Protein AF-A0A349HD11-F1 (afdb_monomer_lite)

Sequence (68 aa):
MAAFLIANMAPIMFSALVVFLLIGYPVAFSLAAVGIAFGLLGIELGLLTPNLLQAFPDRVFGIMKNEI

Foldseek 3Di:
DLVVCVVCVVVVLVVQLVVCVVVVHDNVVSCVVSVVVSQVVCVVSVNDPPVVVVCPVVVVVVVVVVPD

Structure (mmCIF, N/CA/C/O backbone):
data_AF-A0A349HD11-F1
#
_entry.id   AF-A0A349HD11-F1
#
loop_
_atom_site.group_PDB
_atom_site.id
_atom_site.type_symbol
_atom_site.label_atom_id
_atom_site.label_alt_id
_atom_site.label_comp_id
_atom_site.label_asym_id
_atom_site.label_entity_id
_atom_site.label_seq_id
_atom_site.pdbx_PDB_ins_code
_atom_site.Cartn_x
_atom_site.Cartn_y
_atom_site.Cartn_z
_atom_site.occupancy
_atom_site.B_iso_or_equiv
_atom_site.auth_seq_id
_atom_site.auth_comp_id
_atom_site.auth_asym_id
_atom_site.auth_atom_id
_atom_site.pdbx_PDB_model_num
ATOM 1 N N . MET A 1 1 ? -18.965 -2.531 -14.315 1.00 63.75 1 MET A N 1
ATOM 2 C CA . MET A 1 1 ? -17.535 -2.159 -14.221 1.00 63.75 1 MET A CA 1
ATOM 3 C C . MET A 1 1 ? -16.977 -2.384 -12.814 1.00 63.75 1 MET A C 1
ATOM 5 O O . MET A 1 1 ? -16.047 -3.164 -12.685 1.00 63.75 1 MET A O 1
ATOM 9 N N . ALA A 1 2 ? -17.573 -1.809 -11.759 1.00 75.06 2 ALA A N 1
ATOM 10 C CA . ALA A 1 2 ? -17.100 -1.978 -10.374 1.00 75.06 2 ALA A CA 1
ATOM 11 C C . ALA A 1 2 ? -16.986 -3.447 -9.908 1.00 75.06 2 ALA A C 1
ATOM 13 O O . ALA A 1 2 ? -15.990 -3.814 -9.299 1.00 75.06 2 ALA A O 1
ATOM 14 N N . ALA A 1 3 ? -17.934 -4.318 -10.276 1.00 82.38 3 ALA A N 1
ATOM 15 C CA . ALA A 1 3 ? -17.896 -5.741 -9.911 1.00 82.38 3 ALA A CA 1
ATOM 16 C C . ALA A 1 3 ? -16.640 -6.485 -10.414 1.00 82.38 3 ALA A C 1
ATOM 18 O O . ALA A 1 3 ? -16.102 -7.331 -9.707 1.00 82.38 3 ALA A O 1
ATOM 19 N N . PHE A 1 4 ? -16.138 -6.147 -11.609 1.00 85.62 4 PHE A N 1
ATOM 20 C CA . PHE A 1 4 ? -14.899 -6.728 -12.137 1.00 85.62 4 PHE A CA 1
ATOM 21 C C . PHE A 1 4 ? -13.678 -6.277 -11.329 1.00 85.62 4 PHE A C 1
ATOM 23 O O . PHE A 1 4 ? -12.792 -7.084 -11.053 1.00 85.62 4 PHE A O 1
ATOM 30 N N . LEU A 1 5 ? -13.655 -5.000 -10.935 1.00 82.44 5 LEU A N 1
ATOM 31 C CA . LEU A 1 5 ? -12.583 -4.408 -10.137 1.00 82.44 5 LEU A CA 1
ATOM 32 C C . LEU A 1 5 ? -12.522 -5.030 -8.739 1.00 82.44 5 LEU A C 1
ATOM 34 O O . LEU A 1 5 ? -11.445 -5.364 -8.262 1.00 82.44 5 LEU A O 1
ATOM 38 N N . ILE A 1 6 ? -13.689 -5.250 -8.131 1.00 87.38 6 ILE A N 1
ATOM 39 C CA . ILE A 1 6 ? -13.829 -5.922 -6.838 1.00 87.38 6 ILE A CA 1
ATOM 40 C C . ILE A 1 6 ? -13.335 -7.373 -6.930 1.00 87.38 6 ILE A C 1
ATOM 42 O O . ILE A 1 6 ? -12.512 -7.797 -6.122 1.00 87.38 6 ILE A O 1
ATOM 46 N N . ALA A 1 7 ? -13.782 -8.121 -7.944 1.00 89.50 7 ALA A N 1
ATOM 47 C CA . ALA A 1 7 ? -13.404 -9.522 -8.128 1.00 89.50 7 ALA A CA 1
ATOM 48 C C . ALA A 1 7 ? -11.902 -9.721 -8.411 1.00 89.50 7 ALA A C 1
ATOM 50 O O . ALA A 1 7 ? -11.344 -10.755 -8.057 1.00 89.50 7 ALA A O 1
ATOM 51 N N . ASN A 1 8 ? -11.242 -8.735 -9.029 1.00 92.81 8 ASN A N 1
ATOM 52 C CA . ASN A 1 8 ? -9.838 -8.814 -9.447 1.00 92.81 8 ASN A CA 1
ATOM 53 C C . ASN A 1 8 ? -8.927 -7.822 -8.708 1.00 92.81 8 ASN A C 1
ATOM 55 O O . ASN A 1 8 ? -7.849 -7.488 -9.197 1.00 92.81 8 ASN A O 1
ATOM 59 N N . MET A 1 9 ? -9.319 -7.354 -7.523 1.00 90.19 9 MET A N 1
ATOM 60 C CA . MET A 1 9 ? -8.562 -6.324 -6.805 1.00 90.19 9 MET A CA 1
ATOM 61 C C . MET A 1 9 ? -7.125 -6.765 -6.486 1.00 90.19 9 MET A C 1
ATOM 63 O O . MET A 1 9 ? -6.182 -6.019 -6.738 1.00 90.19 9 MET A O 1
ATOM 67 N N . ALA A 1 10 ? -6.937 -7.996 -6.001 1.00 91.19 10 ALA A N 1
ATOM 68 C CA . ALA A 1 10 ? -5.619 -8.525 -5.650 1.00 91.19 10 ALA A CA 1
ATOM 69 C C . ALA A 1 10 ? -4.631 -8.581 -6.839 1.00 91.19 10 ALA A C 1
ATOM 71 O 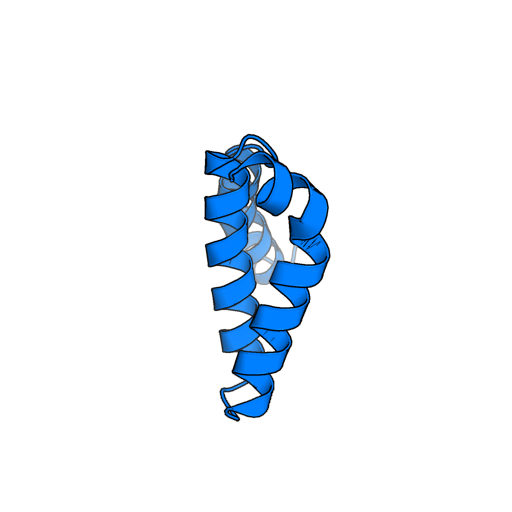O . ALA A 1 10 ? -3.540 -8.012 -6.727 1.00 91.19 10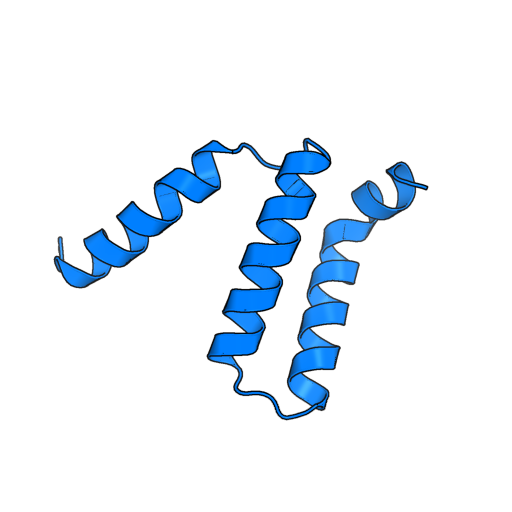 ALA A O 1
ATOM 72 N N . PRO A 1 11 ? -4.966 -9.196 -7.994 1.00 94.44 11 PRO A N 1
ATOM 73 C CA . PRO A 1 11 ? -4.061 -9.189 -9.141 1.00 94.44 11 PRO A CA 1
ATOM 74 C C . PRO A 1 11 ? -3.837 -7.782 -9.706 1.00 94.44 11 PRO A C 1
ATOM 76 O O . PRO A 1 11 ? -2.724 -7.491 -10.138 1.00 94.44 11 PRO A O 1
ATOM 79 N N . ILE A 1 12 ? -4.828 -6.884 -9.660 1.00 94.25 12 ILE A N 1
ATOM 80 C CA . ILE A 1 12 ? -4.655 -5.491 -10.103 1.00 94.25 12 ILE A CA 1
ATOM 81 C C . ILE A 1 12 ? -3.640 -4.755 -9.213 1.00 94.25 12 ILE A C 1
ATOM 83 O O . ILE A 1 12 ? -2.730 -4.114 -9.738 1.00 94.25 12 ILE A O 1
ATOM 87 N N . MET A 1 13 ? -3.742 -4.892 -7.886 1.00 93.81 13 MET A N 1
ATOM 88 C CA . MET A 1 13 ? -2.787 -4.313 -6.929 1.00 93.81 13 MET A CA 1
ATOM 89 C C . MET A 1 13 ? -1.356 -4.789 -7.187 1.00 93.81 13 MET A C 1
ATOM 91 O O . MET A 1 13 ? -0.422 -3.988 -7.233 1.00 93.81 13 MET A O 1
ATOM 95 N N . PHE A 1 14 ? -1.187 -6.097 -7.387 1.00 94.56 14 PHE A N 1
ATOM 96 C CA . PHE A 1 14 ? 0.118 -6.690 -7.655 1.00 94.56 14 PHE A CA 1
ATOM 97 C C . PHE A 1 14 ? 0.693 -6.223 -8.995 1.00 94.56 14 PHE A C 1
ATOM 99 O O . PHE A 1 14 ? 1.852 -5.824 -9.071 1.00 94.56 14 PHE A O 1
ATOM 106 N N . SER A 1 15 ? -0.130 -6.206 -10.044 1.00 95.50 15 SER A N 1
ATOM 107 C CA . SER A 1 15 ? 0.282 -5.754 -11.376 1.00 95.50 15 SER A CA 1
ATOM 108 C C . SER A 1 15 ? 0.731 -4.293 -11.355 1.00 95.50 15 SER A C 1
ATOM 110 O O . SER A 1 15 ? 1.771 -3.958 -11.917 1.00 95.50 15 SER A O 1
ATOM 112 N N . ALA A 1 16 ? -0.017 -3.431 -10.658 1.00 94.12 16 ALA A N 1
ATOM 113 C CA . ALA A 1 16 ? 0.342 -2.029 -10.485 1.00 94.12 16 ALA A CA 1
ATOM 114 C C . ALA A 1 16 ? 1.698 -1.878 -9.780 1.00 94.12 16 ALA A C 1
ATOM 116 O O . ALA A 1 16 ? 2.549 -1.125 -10.253 1.00 94.12 16 ALA A O 1
ATOM 117 N N . LEU A 1 17 ? 1.937 -2.639 -8.705 1.00 94.88 17 LEU A N 1
ATOM 118 C CA . LEU A 1 17 ? 3.231 -2.660 -8.022 1.00 94.88 17 LEU A CA 1
ATOM 119 C C . LEU A 1 17 ? 4.362 -3.056 -8.978 1.00 94.88 17 LEU A C 1
ATOM 121 O O . LEU A 1 17 ? 5.366 -2.354 -9.049 1.00 94.88 17 LEU A O 1
ATOM 125 N N . VAL A 1 18 ? 4.194 -4.142 -9.736 1.00 95.19 18 VAL A N 1
ATOM 126 C CA . VAL A 1 18 ? 5.202 -4.614 -10.697 1.00 95.19 18 VAL A CA 1
ATOM 127 C C . VAL A 1 18 ? 5.549 -3.525 -11.709 1.00 95.19 18 VAL A C 1
ATOM 129 O O . VAL A 1 18 ? 6.728 -3.288 -11.953 1.00 95.19 18 VAL A O 1
ATOM 132 N N . VAL A 1 19 ? 4.560 -2.805 -12.244 1.00 94.94 19 VAL A N 1
ATOM 133 C CA . VAL A 1 19 ? 4.804 -1.693 -13.178 1.00 94.94 19 VAL A CA 1
ATOM 134 C C . VAL A 1 19 ? 5.664 -0.599 -12.534 1.00 94.94 19 VAL A C 1
ATOM 136 O O . VAL A 1 19 ? 6.653 -0.183 -13.135 1.00 94.94 19 VAL A O 1
ATOM 139 N N . PHE A 1 20 ? 5.361 -0.175 -11.302 1.00 93.69 20 PHE A N 1
ATOM 140 C CA . PHE A 1 20 ? 6.178 0.823 -10.593 1.00 93.69 20 PHE A CA 1
ATOM 141 C C . PHE A 1 20 ? 7.613 0.350 -10.337 1.00 93.69 20 PHE A C 1
ATOM 143 O O . PHE A 1 20 ? 8.552 1.142 -10.428 1.00 93.69 20 PHE A O 1
ATOM 150 N N . LEU A 1 21 ? 7.795 -0.938 -10.044 1.00 93.38 21 LEU A N 1
ATOM 151 C CA . LEU A 1 21 ? 9.119 -1.522 -9.841 1.00 93.38 21 LEU A CA 1
ATOM 152 C C . LEU A 1 21 ? 9.919 -1.606 -11.147 1.00 93.38 21 LEU A C 1
ATOM 154 O O . LEU A 1 21 ? 11.113 -1.321 -11.144 1.00 93.38 21 LEU A O 1
ATOM 158 N N . LEU A 1 22 ? 9.272 -1.933 -12.269 1.00 95.31 22 LEU A N 1
ATOM 159 C CA . LEU A 1 22 ? 9.917 -1.997 -13.586 1.00 95.31 22 LEU A CA 1
ATOM 160 C C . LEU A 1 22 ? 10.363 -0.624 -14.103 1.00 95.31 22 LEU A C 1
ATOM 162 O O . LEU A 1 22 ? 11.345 -0.542 -14.835 1.00 95.31 22 LEU A O 1
ATOM 166 N N . ILE A 1 23 ? 9.689 0.454 -13.692 1.00 93.50 23 ILE A N 1
ATOM 167 C CA . ILE A 1 23 ? 10.108 1.837 -13.981 1.00 93.50 23 ILE A CA 1
ATOM 168 C C . ILE A 1 23 ? 11.418 2.195 -13.242 1.00 93.50 23 ILE A C 1
ATOM 170 O O . ILE A 1 23 ? 12.071 3.180 -13.578 1.00 93.50 23 ILE A O 1
ATOM 174 N N . GLY A 1 24 ? 11.843 1.389 -12.261 1.00 89.38 24 GLY A N 1
ATOM 175 C CA . GLY A 1 24 ? 13.057 1.627 -11.477 1.00 89.38 24 GLY A CA 1
ATOM 176 C C . GLY A 1 24 ? 12.856 2.610 -10.321 1.00 89.38 24 GLY A C 1
ATOM 177 O O . GLY A 1 24 ? 13.831 3.130 -9.780 1.00 89.38 24 GLY A O 1
ATOM 178 N N . TYR A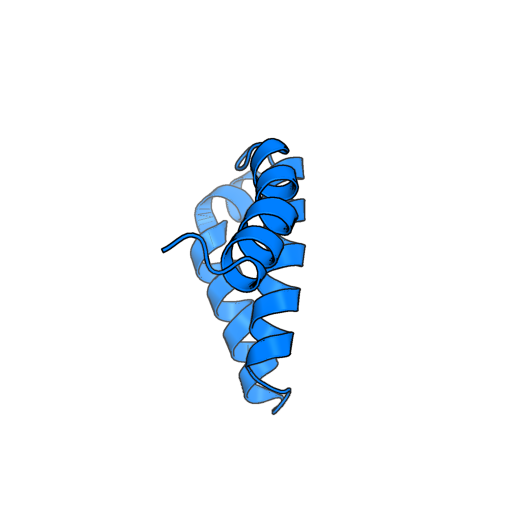 1 25 ? 11.605 2.881 -9.930 1.00 89.25 25 TYR A N 1
ATOM 179 C CA . TYR A 1 25 ? 11.308 3.728 -8.775 1.00 89.25 25 TYR A CA 1
ATOM 180 C C . TYR A 1 25 ? 11.658 2.999 -7.462 1.00 89.25 25 TYR A C 1
ATOM 182 O O . TYR A 1 25 ? 11.462 1.780 -7.378 1.00 89.25 25 TYR A O 1
ATOM 190 N N . PRO A 1 26 ? 12.162 3.692 -6.419 1.00 94.25 26 PRO A N 1
ATOM 191 C CA . PRO A 1 26 ? 12.597 3.025 -5.197 1.00 94.25 26 PRO A CA 1
ATOM 192 C C . PRO A 1 26 ? 11.483 2.193 -4.550 1.00 94.25 26 PRO A C 1
ATOM 194 O O . PRO A 1 26 ? 10.378 2.678 -4.295 1.00 94.25 26 PRO A O 1
ATOM 197 N N . VAL A 1 27 ? 11.815 0.938 -4.236 1.00 93.94 27 VAL A N 1
ATOM 198 C CA . VAL A 1 27 ? 10.868 -0.112 -3.825 1.00 93.94 27 VAL A CA 1
ATOM 199 C C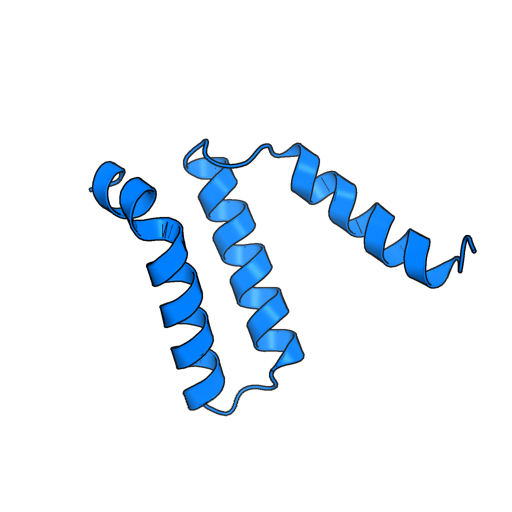 . VAL A 1 27 ? 9.983 0.314 -2.649 1.00 93.94 27 VAL A C 1
ATOM 201 O O . VAL A 1 27 ? 8.774 0.091 -2.680 1.00 93.94 27 VAL A O 1
ATOM 204 N N . ALA A 1 28 ? 10.563 0.965 -1.635 1.00 93.19 28 ALA A N 1
ATOM 205 C CA . ALA A 1 28 ? 9.839 1.401 -0.441 1.00 93.19 28 ALA A CA 1
ATOM 206 C C . ALA A 1 28 ? 8.728 2.416 -0.759 1.00 93.19 28 ALA A C 1
ATOM 208 O O . ALA A 1 28 ? 7.615 2.294 -0.249 1.00 93.19 28 ALA A O 1
ATOM 209 N N . PHE A 1 29 ? 9.000 3.385 -1.638 1.00 92.56 29 PHE A N 1
ATOM 210 C CA . PHE A 1 29 ? 8.006 4.383 -2.025 1.00 92.56 29 PHE A CA 1
ATOM 211 C C . PHE A 1 29 ? 6.941 3.794 -2.954 1.00 92.56 29 PHE A C 1
ATOM 213 O O . PHE A 1 29 ? 5.767 4.117 -2.795 1.00 92.56 29 PHE A O 1
ATOM 220 N N . SER A 1 30 ? 7.316 2.884 -3.860 1.00 94.88 30 SER A N 1
ATOM 221 C CA . SER A 1 30 ? 6.359 2.146 -4.697 1.00 94.88 30 SER A CA 1
ATOM 222 C C . SER A 1 30 ? 5.369 1.343 -3.847 1.00 94.88 30 SER A C 1
ATOM 224 O O . SER A 1 30 ? 4.161 1.420 -4.062 1.00 94.88 30 SER A O 1
ATOM 226 N N . LEU A 1 31 ? 5.867 0.618 -2.840 1.00 94.12 31 LEU A N 1
ATOM 227 C CA . LEU A 1 31 ? 5.040 -0.131 -1.889 1.00 94.12 31 LEU A CA 1
ATOM 228 C C . LEU A 1 31 ? 4.108 0.783 -1.092 1.00 94.12 31 LEU A C 1
ATOM 230 O O . LEU A 1 31 ? 2.921 0.486 -0.979 1.00 94.12 31 LEU A O 1
ATOM 234 N N . ALA A 1 32 ? 4.627 1.896 -0.565 1.00 92.25 32 ALA A N 1
ATOM 235 C CA . ALA A 1 32 ? 3.828 2.847 0.203 1.00 92.25 32 ALA A CA 1
ATOM 236 C C . ALA A 1 32 ? 2.718 3.482 -0.651 1.00 92.25 32 ALA A C 1
ATOM 238 O O . ALA A 1 32 ? 1.560 3.499 -0.239 1.00 92.25 32 ALA A O 1
ATOM 239 N N . ALA A 1 33 ? 3.043 3.951 -1.859 1.00 93.50 33 ALA A N 1
ATOM 240 C CA . ALA A 1 33 ? 2.085 4.592 -2.754 1.00 93.50 33 ALA A CA 1
ATOM 241 C C . ALA A 1 33 ? 0.990 3.622 -3.220 1.00 93.50 33 ALA A C 1
ATOM 243 O O . ALA A 1 33 ? -0.193 3.936 -3.100 1.00 93.50 33 ALA A O 1
ATOM 244 N N . VAL A 1 34 ? 1.363 2.427 -3.697 1.00 94.62 34 VAL A N 1
ATOM 245 C CA . VAL A 1 34 ? 0.397 1.403 -4.127 1.00 94.62 34 VAL A CA 1
ATOM 246 C C . VAL A 1 34 ? -0.445 0.930 -2.939 1.00 94.62 34 VAL A C 1
ATOM 248 O O . VAL A 1 34 ? -1.663 0.832 -3.054 1.00 94.62 34 VAL A O 1
ATOM 251 N N . GLY A 1 35 ? 0.165 0.711 -1.771 1.00 91.94 35 GLY A N 1
ATOM 252 C CA . GLY A 1 35 ? -0.553 0.316 -0.559 1.00 91.94 35 GLY A CA 1
ATOM 253 C C . GLY A 1 35 ? -1.598 1.345 -0.116 1.00 91.94 35 GLY A C 1
ATOM 254 O O . GLY A 1 35 ? -2.737 0.977 0.164 1.00 91.94 35 GLY A O 1
ATOM 255 N N . ILE A 1 36 ? -1.246 2.635 -0.104 1.00 92.38 36 ILE A N 1
ATOM 256 C CA . ILE A 1 36 ? -2.164 3.712 0.293 1.00 92.38 36 ILE A CA 1
ATOM 257 C C . ILE A 1 36 ? -3.245 3.941 -0.772 1.00 92.38 36 ILE A C 1
ATOM 259 O O . ILE A 1 36 ? -4.423 4.022 -0.429 1.00 92.38 36 ILE A O 1
ATOM 263 N N . ALA A 1 37 ? -2.881 3.997 -2.057 1.00 93.81 37 ALA A N 1
ATOM 264 C CA . ALA A 1 37 ? -3.831 4.239 -3.145 1.00 93.81 37 ALA A CA 1
ATOM 265 C C . ALA A 1 37 ? -4.915 3.152 -3.217 1.00 93.81 37 ALA A C 1
ATOM 267 O O . ALA A 1 37 ? -6.106 3.457 -3.284 1.00 93.81 37 ALA A O 1
ATOM 268 N N . PHE A 1 38 ? -4.517 1.879 -3.146 1.00 93.25 38 PHE A N 1
ATOM 269 C CA . PHE A 1 38 ? -5.472 0.773 -3.147 1.00 93.25 38 PHE A CA 1
ATOM 270 C C . PHE A 1 38 ? -6.171 0.576 -1.799 1.00 93.25 38 PHE A C 1
ATOM 272 O O . PHE A 1 38 ? -7.298 0.089 -1.775 1.00 93.25 38 PHE A O 1
ATOM 279 N N . GLY A 1 39 ? -5.563 1.005 -0.688 1.00 91.38 39 GLY A N 1
ATOM 280 C CA . GLY A 1 39 ? -6.240 1.092 0.606 1.00 91.38 39 GLY A CA 1
ATOM 281 C C . GLY A 1 39 ? -7.429 2.056 0.570 1.00 91.38 39 GLY A C 1
ATOM 282 O O . GLY A 1 39 ? -8.517 1.703 1.019 1.00 91.38 39 GLY A O 1
ATOM 283 N N . LEU A 1 40 ? -7.250 3.237 -0.031 1.00 91.81 40 LEU A N 1
ATOM 284 C CA . LEU A 1 40 ? -8.324 4.216 -0.234 1.00 91.81 40 LEU A CA 1
ATOM 285 C C . LEU A 1 40 ? -9.396 3.697 -1.202 1.00 91.81 40 LEU A C 1
ATOM 287 O O . LEU A 1 40 ? -10.579 3.728 -0.870 1.00 91.81 40 LEU A O 1
ATOM 291 N N . LEU A 1 41 ? -8.993 3.136 -2.349 1.00 91.69 41 LEU A N 1
ATOM 292 C CA . LEU A 1 41 ? -9.931 2.524 -3.301 1.00 91.69 41 LEU A CA 1
ATOM 293 C C . LEU A 1 41 ? -10.736 1.380 -2.675 1.00 91.69 41 LEU A C 1
ATOM 295 O O . LEU A 1 41 ? -11.934 1.264 -2.915 1.00 91.69 41 LEU A O 1
ATOM 299 N N . GLY A 1 42 ? -10.103 0.536 -1.859 1.00 90.38 42 GLY A N 1
ATOM 300 C CA . GLY A 1 42 ? -10.788 -0.548 -1.161 1.00 90.38 42 GLY A CA 1
ATOM 301 C C . GLY A 1 42 ? -11.823 -0.040 -0.157 1.00 90.38 42 GLY A C 1
ATOM 302 O O . GLY A 1 42 ? -12.848 -0.692 0.027 1.00 90.38 42 GLY A O 1
ATOM 303 N N . ILE A 1 43 ? -11.605 1.130 0.451 1.00 91.12 43 ILE A N 1
ATOM 304 C CA . ILE A 1 43 ? -12.592 1.773 1.329 1.00 91.12 43 ILE A CA 1
ATOM 305 C C . ILE A 1 43 ? -13.775 2.307 0.517 1.00 91.12 43 ILE A C 1
ATOM 307 O O . ILE A 1 43 ? -14.920 2.045 0.879 1.00 91.12 43 ILE A O 1
ATOM 311 N N . GLU A 1 44 ? -13.524 2.996 -0.600 1.00 88.25 44 GLU A N 1
ATOM 312 C CA . GLU A 1 44 ? -14.597 3.503 -1.471 1.00 88.25 44 GLU A CA 1
ATOM 313 C C . GLU A 1 44 ? -15.446 2.377 -2.077 1.00 88.25 44 GLU A C 1
ATOM 315 O O . GLU A 1 44 ? -16.662 2.506 -2.205 1.00 88.25 44 GLU A O 1
ATOM 320 N N . LEU A 1 45 ? -14.821 1.245 -2.408 1.00 88.00 45 LEU A N 1
ATOM 321 C CA . LEU A 1 45 ? -15.498 0.056 -2.931 1.00 88.00 45 LEU A CA 1
ATOM 322 C C . LEU A 1 45 ? -16.176 -0.794 -1.840 1.00 88.00 45 LEU A C 1
ATOM 324 O O . LEU A 1 45 ? -16.777 -1.818 -2.163 1.00 88.00 45 LEU A O 1
ATOM 328 N N . GLY A 1 46 ? -16.082 -0.403 -0.562 1.00 87.81 46 GLY A N 1
ATOM 329 C CA . GLY A 1 46 ? -16.667 -1.129 0.571 1.00 87.81 46 GLY A CA 1
ATOM 330 C C . GLY A 1 46 ? -15.974 -2.455 0.916 1.00 87.81 46 GLY A C 1
ATOM 331 O O . GLY A 1 46 ? -16.535 -3.269 1.644 1.00 87.81 46 GLY A O 1
ATOM 332 N N . LEU A 1 47 ? -14.766 -2.688 0.395 1.00 86.69 47 LEU A N 1
ATOM 333 C CA . LEU A 1 47 ? -13.956 -3.889 0.634 1.00 86.69 47 LEU A CA 1
AT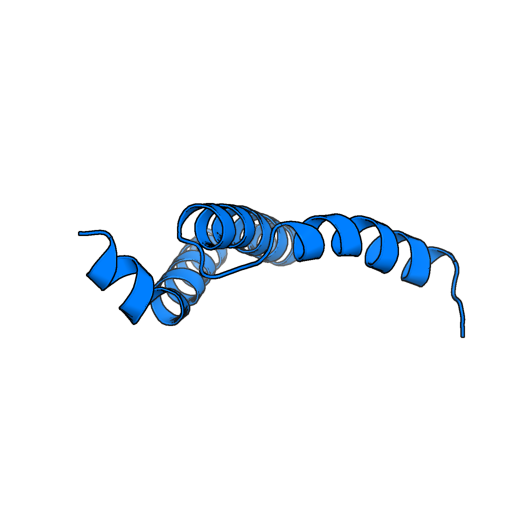OM 334 C C . LEU A 1 47 ? -13.115 -3.789 1.910 1.00 86.69 47 LEU A C 1
ATOM 336 O O . LEU A 1 47 ? -12.738 -4.807 2.487 1.00 86.69 47 LEU A O 1
ATOM 340 N N . LEU A 1 48 ? -12.807 -2.565 2.338 1.00 87.25 48 LEU A N 1
ATOM 341 C CA . LEU A 1 48 ? -11.993 -2.258 3.508 1.00 87.25 48 LEU A CA 1
ATOM 342 C C . LEU A 1 48 ? -12.730 -1.272 4.414 1.00 87.25 48 LEU A C 1
ATOM 344 O O . LEU A 1 48 ? -13.492 -0.424 3.954 1.00 87.25 48 LEU A O 1
ATOM 348 N N . THR A 1 49 ? -12.481 -1.356 5.718 1.00 88.12 49 THR A N 1
ATOM 349 C CA . THR A 1 49 ? -13.050 -0.409 6.679 1.00 88.12 49 THR A CA 1
ATOM 350 C C . THR A 1 49 ? -12.140 0.816 6.833 1.00 88.12 49 THR A C 1
ATOM 352 O O . THR A 1 49 ? -10.919 0.661 6.929 1.00 88.12 49 THR A O 1
ATOM 355 N N . PRO A 1 50 ? -12.697 2.041 6.941 1.00 86.06 50 PRO A N 1
ATOM 356 C CA . PRO A 1 50 ? -11.908 3.260 7.159 1.00 86.06 50 PRO A CA 1
ATOM 357 C C . PRO A 1 50 ? -11.008 3.206 8.401 1.00 86.06 50 PRO A C 1
ATOM 359 O O . PRO A 1 50 ? -9.967 3.858 8.457 1.00 86.06 50 PRO A O 1
ATOM 362 N N . ASN A 1 51 ? -11.389 2.391 9.388 1.00 87.81 51 ASN A N 1
ATOM 363 C CA . ASN A 1 51 ? -10.649 2.208 10.631 1.00 87.81 51 ASN A CA 1
ATOM 364 C C . ASN A 1 51 ? -9.227 1.654 10.410 1.00 87.81 51 ASN A C 1
ATOM 366 O O . ASN A 1 51 ? -8.329 1.906 11.208 1.00 87.81 51 ASN A O 1
ATOM 370 N N . LEU A 1 52 ? -8.986 0.941 9.302 1.00 86.00 52 LEU A N 1
ATOM 371 C CA . LEU A 1 52 ? -7.653 0.437 8.961 1.00 86.00 52 LEU A CA 1
ATOM 372 C C . LEU A 1 52 ? -6.643 1.559 8.691 1.00 86.00 52 LEU A C 1
ATOM 374 O O . LEU A 1 52 ? -5.465 1.391 8.998 1.00 86.00 52 LEU A O 1
ATOM 378 N N . LEU A 1 53 ? -7.087 2.703 8.159 1.00 85.75 53 LEU A N 1
ATOM 379 C CA . LEU A 1 53 ? -6.211 3.860 7.956 1.00 85.75 53 LEU A CA 1
ATOM 380 C C . LEU A 1 53 ? -5.885 4.567 9.272 1.00 85.75 53 LEU A C 1
ATOM 382 O O . LEU A 1 53 ? -4.779 5.075 9.425 1.00 85.75 53 LEU A O 1
ATOM 386 N N . GLN A 1 54 ? -6.810 4.558 10.236 1.00 86.25 54 GLN A N 1
ATOM 387 C CA . GLN A 1 54 ? -6.571 5.116 11.573 1.00 86.25 54 GLN A CA 1
ATOM 388 C C . GLN A 1 54 ? -5.532 4.301 12.351 1.00 86.25 54 GLN A C 1
ATOM 390 O O . GLN A 1 54 ? -4.711 4.873 13.054 1.00 86.25 54 GLN A O 1
ATOM 395 N N . ALA A 1 55 ? -5.491 2.981 12.145 1.00 86.50 55 ALA A N 1
ATOM 396 C CA . ALA A 1 55 ? -4.469 2.115 12.731 1.00 86.50 55 ALA A CA 1
ATOM 397 C C . ALA A 1 55 ? -3.067 2.306 12.113 1.00 86.50 55 ALA A C 1
ATOM 399 O O . ALA A 1 55 ? -2.088 1.750 12.613 1.00 86.50 55 ALA A O 1
ATOM 400 N N . PHE A 1 56 ? -2.943 3.037 11.000 1.00 85.38 56 PHE A N 1
ATOM 401 C CA . PHE A 1 56 ? -1.680 3.183 10.277 1.00 85.38 56 PHE A CA 1
ATOM 402 C C . PHE A 1 56 ? -0.681 4.094 11.016 1.00 85.38 56 PHE A C 1
ATOM 404 O O . PHE A 1 56 ? 0.438 3.635 11.261 1.00 85.38 56 PHE A O 1
ATOM 411 N N . PRO A 1 57 ? -1.055 5.318 11.458 1.00 85.69 57 PRO A N 1
ATOM 412 C CA . PRO A 1 57 ? -0.235 6.110 12.372 1.00 85.69 57 PRO A CA 1
ATOM 413 C C . PRO A 1 57 ? 0.161 5.334 13.627 1.00 85.69 57 PRO A C 1
ATOM 415 O O . PRO A 1 57 ? 1.345 5.279 13.943 1.00 85.69 57 PRO A O 1
ATOM 418 N N . ASP A 1 58 ? -0.793 4.679 14.294 1.00 87.69 58 ASP A N 1
ATOM 419 C CA . ASP A 1 58 ? -0.532 3.956 15.544 1.00 87.69 58 ASP A CA 1
ATOM 420 C C . ASP A 1 58 ? 0.527 2.866 15.373 1.00 87.69 58 ASP A C 1
ATOM 422 O O . ASP A 1 58 ? 1.399 2.712 16.222 1.00 87.69 58 ASP A O 1
ATOM 426 N N . ARG A 1 59 ? 0.522 2.144 14.246 1.00 86.50 59 ARG A N 1
ATOM 427 C CA . ARG A 1 59 ? 1.566 1.155 13.937 1.00 86.50 59 ARG A CA 1
ATOM 428 C C . ARG A 1 59 ? 2.924 1.802 13.685 1.00 86.50 59 ARG A C 1
ATOM 430 O O . ARG A 1 59 ? 3.929 1.295 14.171 1.00 86.50 59 ARG A O 1
ATOM 437 N N . VAL A 1 60 ? 2.970 2.908 12.944 1.00 86.44 60 VAL A N 1
ATOM 438 C CA . VAL A 1 60 ? 4.227 3.618 12.654 1.00 86.44 60 VAL A CA 1
ATOM 439 C C . VAL A 1 60 ? 4.827 4.193 13.940 1.00 86.44 60 VAL A C 1
ATOM 441 O O . VAL A 1 60 ? 6.001 3.970 14.231 1.00 86.44 60 VAL A O 1
ATOM 444 N N . PHE A 1 61 ? 4.019 4.885 14.743 1.00 86.88 61 PHE A N 1
ATOM 445 C CA . PHE A 1 61 ? 4.450 5.454 16.018 1.00 86.88 61 PHE A CA 1
ATOM 446 C C . PHE A 1 61 ? 4.729 4.379 17.069 1.00 86.88 61 PHE A C 1
ATOM 448 O O . PHE A 1 61 ? 5.701 4.513 17.805 1.00 86.88 61 PHE A O 1
ATOM 455 N N . GLY A 1 62 ? 3.955 3.294 17.112 1.00 86.00 62 GLY A N 1
ATOM 456 C CA . GLY A 1 62 ? 4.193 2.157 18.003 1.00 86.00 62 GLY A CA 1
ATOM 457 C C . GLY A 1 62 ? 5.554 1.498 17.767 1.00 86.00 62 GLY A C 1
ATOM 458 O O . GLY A 1 62 ? 6.285 1.248 18.722 1.00 86.00 62 GLY A O 1
ATOM 459 N N . ILE A 1 63 ? 5.952 1.316 16.501 1.00 84.88 63 ILE A N 1
ATOM 460 C CA . ILE A 1 63 ? 7.294 0.819 16.151 1.00 84.88 63 ILE A CA 1
ATOM 46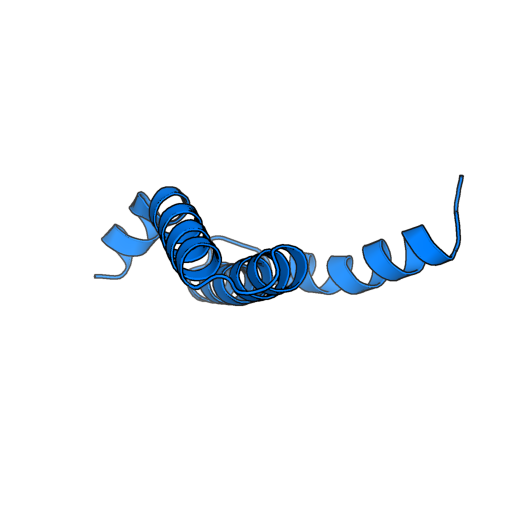1 C C . ILE A 1 63 ? 8.380 1.796 16.626 1.00 84.88 63 ILE A C 1
ATOM 463 O O . ILE A 1 63 ? 9.378 1.369 17.198 1.00 84.88 63 ILE A O 1
ATOM 467 N N . MET A 1 64 ? 8.188 3.109 16.443 1.00 83.62 64 MET A N 1
ATOM 468 C CA . MET A 1 64 ? 9.157 4.121 16.898 1.00 83.62 64 MET A CA 1
ATOM 469 C C . MET A 1 64 ? 9.260 4.220 18.423 1.00 83.62 64 MET A C 1
ATOM 471 O O . MET A 1 64 ? 10.336 4.505 18.943 1.00 83.62 64 MET A O 1
ATOM 475 N N . LYS A 1 65 ? 8.159 3.981 19.144 1.00 85.06 65 LYS A N 1
ATOM 476 C CA . LYS A 1 65 ? 8.140 3.923 20.611 1.00 85.06 65 LYS A CA 1
ATOM 477 C C . LYS A 1 65 ? 8.818 2.667 21.160 1.00 85.06 65 LYS A C 1
ATOM 479 O O . LYS A 1 65 ? 9.080 2.634 22.357 1.00 85.06 65 LYS A O 1
ATOM 484 N N . ASN A 1 66 ? 9.124 1.685 20.303 1.00 74.94 66 ASN A N 1
ATOM 485 C CA . ASN A 1 66 ? 9.764 0.426 20.669 1.00 74.94 66 ASN A CA 1
ATOM 486 C C . ASN A 1 66 ? 9.073 -0.224 21.882 1.00 74.94 66 ASN A C 1
ATOM 488 O O . ASN A 1 66 ? 9.713 -0.505 22.891 1.00 74.94 66 ASN A O 1
ATOM 492 N N . GLU A 1 67 ? 7.752 -0.411 21.795 1.00 67.00 67 GLU A N 1
ATOM 493 C CA . GLU A 1 67 ? 6.956 -1.111 22.815 1.00 67.00 67 GLU A CA 1
ATOM 494 C C . GLU A 1 67 ? 7.179 -2.636 22.723 1.00 67.00 67 GLU A C 1
ATOM 496 O O . GLU A 1 67 ? 6.260 -3.398 22.422 1.00 67.00 67 GLU A O 1
ATOM 501 N N . ILE A 1 68 ? 8.429 -3.064 22.930 1.00 58.44 68 ILE A N 1
ATOM 502 C CA . ILE A 1 68 ? 8.829 -4.453 23.203 1.00 58.44 68 ILE A CA 1
ATOM 503 C C . ILE A 1 68 ? 9.336 -4.518 24.641 1.00 58.44 68 ILE A C 1
ATOM 505 O O . ILE A 1 68 ? 10.185 -3.668 24.994 1.00 58.44 68 ILE A O 1
#

Secondary structure (DSSP, 8-state):
-HHHHHHTHHHHHHHHHHHHHHTT--HHHHHHHHHHHHHHHHHHTTSS-THHHHHHHHHHHHHHHT--

Radius of gyration: 14.3 Å; chains: 1; bounding box: 31×16×37 Å

pLDDT: mean 88.54, std 7.08, range [58.44, 95.5]